Protein AF-K3XQH9-F1 (afdb_monomer)

Nearest PDB structures (foldseek):
  6uh5-assembly1_E  TM=3.878E-01  e=3.813E+00  Xenopus laevis
  5z3l-assembly1_A  TM=3.927E-01  e=4.354E+00  Xenopus laevis
  4jjn-assembly1_A  TM=4.106E-01  e=9.030E+00  Saccharomyces cerevisiae S288C

Organism: Setaria italica (NCBI:txid4555)

Sequence (62 aa):
MAGQQSTRMVAMLLAALVVAAASLPAATAYGCYDDCYERCANGKDDPVCTKMCNQACGPDDQ

Secondary structure (DSSP, 8-state):
--HHHHHHHHHHHHHHHHHHHHHS----HHHHHHHHHHHHHSS---HHHHHHHHHHHS----

Radius of gyration: 18.91 Å; Cα contacts (8 Å, |Δi|>4): 26; chains: 1; bounding box: 47×43×22 Å

Foldseek 3Di:
DPPPVVVVVVVVVVVVVVVVVVPPPPCQLVCQLQVQCCVPPVRDDDPVSVVVSCVVSNPDPD

Mean predicted aligned error: 13.6 Å

Solvent-accessible surface area (backbone atoms only — not comparable to full-atom values): 3724 Å² total; per-residue (Å²): 136,76,63,69,63,57,54,53,53,52,52,51,54,51,51,52,52,52,51,54,61,68,66,44,76,74,70,53,56,86,50,37,45,56,53,39,28,37,74,65,50,71,65,41,96,40,76,69,46,51,54,51,32,47,71,74,42,40,89,71,94,123

pLDDT: mean 72.23, std 14.05, range [41.22, 88.56]

Structure (mmCIF, N/CA/C/O backbone):
data_AF-K3XQH9-F1
#
_entry.id   AF-K3XQH9-F1
#
loop_
_atom_site.group_PDB
_atom_site.id
_atom_site.type_symbol
_atom_site.label_atom_id
_atom_site.label_alt_id
_atom_site.label_comp_id
_atom_site.label_asym_id
_atom_site.label_entity_id
_atom_site.label_seq_id
_atom_site.pdbx_PDB_ins_code
_atom_site.Cartn_x
_atom_site.Cartn_y
_atom_site.Cartn_z
_atom_site.occupancy
_atom_site.B_iso_or_equiv
_atom_site.auth_seq_id
_atom_site.auth_comp_id
_atom_site.auth_asym_id
_atom_site.auth_atom_id
_atom_site.pdbx_PDB_model_num
ATOM 1 N N . MET A 1 1 ? -34.588 31.175 13.932 1.00 49.31 1 MET A N 1
ATOM 2 C CA . MET A 1 1 ? -34.445 29.833 13.322 1.00 49.31 1 MET A CA 1
ATOM 3 C C . MET A 1 1 ? -33.157 29.800 12.490 1.00 49.31 1 MET A C 1
ATOM 5 O O . MET A 1 1 ? -33.225 29.775 11.275 1.00 4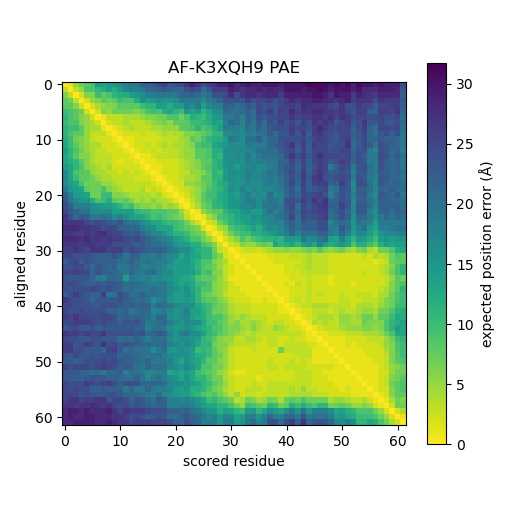9.31 1 MET A O 1
ATOM 9 N N . ALA A 1 2 ? -31.977 29.887 13.119 1.00 51.00 2 ALA A N 1
ATOM 10 C CA . ALA A 1 2 ? -30.692 30.013 12.405 1.00 51.00 2 ALA A CA 1
ATOM 11 C C . ALA A 1 2 ? -29.866 28.708 12.377 1.00 51.00 2 ALA A C 1
ATOM 13 O O . ALA A 1 2 ? -28.914 28.601 11.616 1.00 51.00 2 ALA A O 1
ATOM 14 N N . GLY A 1 3 ? -30.240 27.700 13.177 1.00 53.34 3 GLY A N 1
ATOM 15 C CA . GLY A 1 3 ? -29.507 26.429 13.258 1.00 53.34 3 GLY A CA 1
ATOM 16 C C . GLY A 1 3 ? -29.816 25.443 12.127 1.00 53.34 3 GLY A C 1
ATOM 17 O O . GLY A 1 3 ? -28.923 24.741 11.676 1.00 53.34 3 GLY A O 1
ATOM 18 N N . GLN A 1 4 ? -31.054 25.424 11.617 1.00 56.62 4 GLN A N 1
ATOM 19 C CA . GLN A 1 4 ? -31.517 24.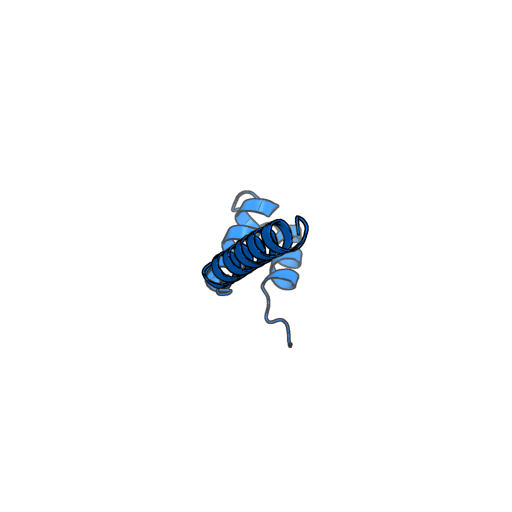401 10.662 1.00 56.62 4 GLN A CA 1
ATOM 20 C C . GLN 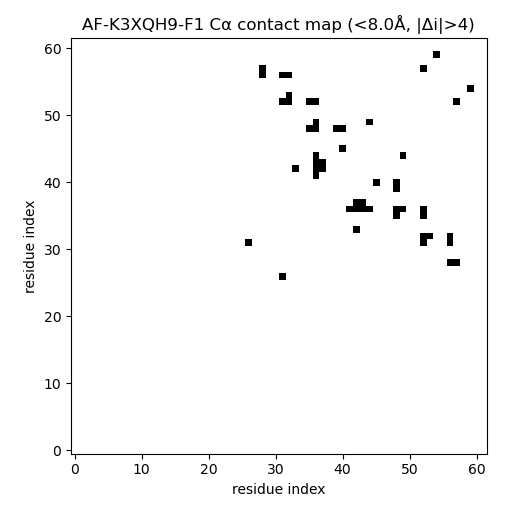A 1 4 ? -30.865 24.510 9.272 1.00 56.62 4 GLN A C 1
ATOM 22 O O . GLN A 1 4 ? -30.750 23.518 8.553 1.00 56.62 4 GLN A O 1
ATOM 27 N N . GLN A 1 5 ? -30.439 25.712 8.882 1.00 58.78 5 GLN A N 1
ATOM 28 C CA . GLN A 1 5 ? -29.837 25.954 7.571 1.00 58.78 5 GLN A CA 1
ATOM 29 C C . GLN A 1 5 ? -28.393 25.433 7.525 1.00 58.78 5 GLN A C 1
ATOM 31 O O . GLN A 1 5 ? -28.007 24.768 6.564 1.00 58.78 5 GLN A O 1
ATOM 36 N N . SER A 1 6 ? -27.641 25.631 8.610 1.00 62.34 6 SER A N 1
ATOM 37 C CA . SER A 1 6 ? -26.268 25.140 8.753 1.00 62.34 6 SER A CA 1
ATOM 38 C C . SER A 1 6 ? -26.209 23.613 8.819 1.00 62.34 6 SER A C 1
ATOM 40 O O . SER A 1 6 ? -25.371 23.004 8.160 1.00 62.34 6 SER A O 1
ATOM 42 N N . THR A 1 7 ? -27.136 22.964 9.533 1.00 65.25 7 THR A N 1
ATOM 43 C CA . THR A 1 7 ? -27.148 21.494 9.650 1.00 65.25 7 THR A CA 1
ATOM 44 C C . THR A 1 7 ? -27.408 20.806 8.309 1.00 65.25 7 THR A C 1
ATOM 46 O O . THR A 1 7 ? -26.809 19.775 8.013 1.00 65.25 7 THR A O 1
ATOM 49 N N . ARG A 1 8 ? -28.263 21.394 7.462 1.00 70.38 8 ARG A N 1
ATOM 50 C CA . ARG A 1 8 ? -28.563 20.864 6.123 1.00 70.38 8 ARG A CA 1
ATOM 51 C C . ARG A 1 8 ? -27.372 20.960 5.173 1.00 70.38 8 ARG A C 1
ATOM 53 O O . ARG A 1 8 ? -27.139 20.025 4.415 1.00 70.38 8 ARG A O 1
ATOM 60 N N . MET A 1 9 ? -26.608 22.051 5.230 1.00 73.81 9 MET A N 1
ATOM 61 C CA . MET A 1 9 ? -25.399 22.194 4.410 1.00 73.81 9 MET A CA 1
ATOM 62 C C . MET A 1 9 ? -24.319 21.190 4.815 1.00 73.81 9 MET A C 1
ATOM 64 O O . MET A 1 9 ? -23.724 20.552 3.951 1.00 73.81 9 MET A O 1
ATOM 68 N N . VAL A 1 10 ? -24.111 20.996 6.120 1.00 78.00 10 VAL A N 1
ATOM 69 C CA . VAL A 1 10 ? -23.136 20.021 6.633 1.00 78.00 10 VAL A CA 1
ATOM 70 C C . VAL A 1 10 ? -23.522 18.595 6.233 1.00 78.00 10 VAL A C 1
ATOM 72 O O . VAL A 1 10 ? -22.673 17.843 5.765 1.00 78.00 10 VAL A O 1
ATOM 75 N N . ALA A 1 11 ? -24.804 18.234 6.335 1.00 75.62 11 ALA A N 1
ATOM 76 C CA . ALA A 1 11 ? -25.283 16.918 5.916 1.00 75.62 11 ALA A CA 1
ATOM 77 C C . ALA A 1 11 ? -25.073 16.664 4.412 1.00 75.62 11 ALA A C 1
ATOM 79 O O . ALA A 1 11 ? -24.666 15.570 4.027 1.00 75.62 11 ALA A O 1
ATOM 80 N N . MET A 1 12 ? -25.297 17.674 3.564 1.00 77.75 12 MET A N 1
ATOM 81 C CA . MET A 1 12 ? -25.054 17.555 2.122 1.00 77.75 12 MET A CA 1
ATOM 82 C C . MET A 1 12 ? -23.563 17.424 1.788 1.00 77.75 12 MET A C 1
ATOM 84 O O . MET A 1 12 ? -23.204 16.606 0.944 1.00 77.75 12 MET A O 1
ATOM 88 N N . LEU A 1 13 ? -22.693 18.170 2.475 1.00 78.12 13 LEU A N 1
ATOM 89 C CA . LEU A 1 13 ? -21.237 18.052 2.323 1.00 78.12 13 LEU A CA 1
ATOM 90 C C . LEU A 1 13 ? -20.732 16.659 2.716 1.00 78.12 13 LEU A C 1
ATOM 92 O O . LEU A 1 13 ? -19.942 16.063 1.986 1.00 78.12 13 LEU A O 1
ATOM 96 N N . LEU A 1 14 ? -21.221 16.117 3.834 1.00 78.06 14 LEU A N 1
ATOM 97 C CA . LEU A 1 14 ? -20.877 14.769 4.287 1.00 78.06 14 LEU A CA 1
ATOM 98 C C . LEU A 1 14 ? -21.361 13.700 3.300 1.00 78.06 14 LEU A C 1
ATOM 100 O O . LEU A 1 14 ? -20.597 12.804 2.952 1.00 78.06 14 LEU A O 1
ATOM 104 N N . ALA A 1 15 ? -22.593 13.816 2.799 1.00 77.12 15 ALA A N 1
ATOM 105 C CA . ALA A 1 15 ? -23.129 12.885 1.808 1.00 77.12 15 ALA A CA 1
ATOM 106 C C . ALA A 1 15 ? -22.313 12.898 0.502 1.00 77.12 15 ALA A C 1
ATOM 108 O O . ALA A 1 15 ? -22.015 11.838 -0.045 1.00 77.12 15 ALA A O 1
ATOM 109 N N . ALA A 1 16 ? -21.896 14.079 0.034 1.00 72.06 16 ALA A N 1
ATOM 110 C CA . ALA A 1 16 ? -21.043 14.209 -1.146 1.00 72.06 16 ALA A CA 1
ATOM 111 C C . ALA A 1 16 ? -19.657 13.568 -0.944 1.00 72.06 16 ALA A C 1
ATOM 113 O O . ALA A 1 16 ? -19.160 12.891 -1.841 1.00 72.06 16 ALA A O 1
ATOM 114 N N . LEU A 1 17 ? -19.060 13.726 0.241 1.00 72.44 17 LEU A N 1
ATOM 115 C CA . LEU A 1 17 ? -17.790 13.090 0.613 1.00 72.44 17 LEU A CA 1
ATOM 116 C C . LEU A 1 17 ? -17.879 11.559 0.611 1.00 72.44 17 LEU A C 1
ATOM 118 O O . LEU A 1 17 ? -16.985 10.895 0.092 1.00 72.44 17 LEU A O 1
ATOM 122 N N . VAL A 1 18 ? -18.966 10.998 1.148 1.00 74.00 18 VAL A N 1
ATOM 123 C CA . VAL A 1 18 ? -19.191 9.543 1.165 1.00 74.00 18 VAL A CA 1
ATOM 124 C C . VAL A 1 18 ? -19.365 8.994 -0.252 1.00 74.00 18 VAL A C 1
ATOM 126 O O . VAL A 1 18 ? -18.769 7.975 -0.590 1.00 74.00 18 VAL A O 1
ATOM 129 N N . VAL A 1 19 ? -20.127 9.685 -1.107 1.00 75.38 19 VAL A N 1
ATOM 130 C CA . VAL A 1 19 ? -20.293 9.295 -2.517 1.00 75.38 19 VAL A CA 1
ATOM 131 C C . VAL A 1 19 ? -18.964 9.365 -3.268 1.00 75.38 19 VAL A C 1
ATOM 133 O O . VAL A 1 19 ? -18.651 8.444 -4.015 1.00 75.38 19 VAL A O 1
ATOM 136 N N . ALA A 1 20 ? -18.154 10.400 -3.031 1.00 63.97 20 ALA A N 1
ATOM 137 C CA . ALA A 1 20 ? -16.828 10.517 -3.631 1.00 63.97 20 ALA A CA 1
ATOM 138 C C . ALA A 1 20 ? -15.919 9.344 -3.225 1.00 63.97 20 ALA A C 1
ATOM 140 O O . ALA A 1 20 ? -15.320 8.712 -4.092 1.00 63.97 20 ALA A O 1
ATOM 141 N N . ALA A 1 21 ? -15.883 8.996 -1.937 1.00 60.69 21 ALA A N 1
ATOM 142 C CA . ALA A 1 21 ? -15.093 7.874 -1.437 1.00 60.69 21 ALA A CA 1
ATOM 143 C C . ALA A 1 21 ? -15.564 6.512 -1.978 1.00 60.69 21 ALA A C 1
ATOM 145 O O . ALA A 1 21 ? -14.735 5.660 -2.270 1.00 60.69 21 ALA A O 1
ATOM 146 N N . ALA A 1 22 ? -16.874 6.317 -2.160 1.00 59.69 22 ALA A N 1
ATOM 147 C CA . ALA A 1 22 ? -17.436 5.094 -2.742 1.00 59.69 22 ALA A CA 1
ATOM 148 C C . ALA A 1 22 ? -17.278 5.014 -4.273 1.00 59.69 22 ALA A C 1
ATOM 150 O O 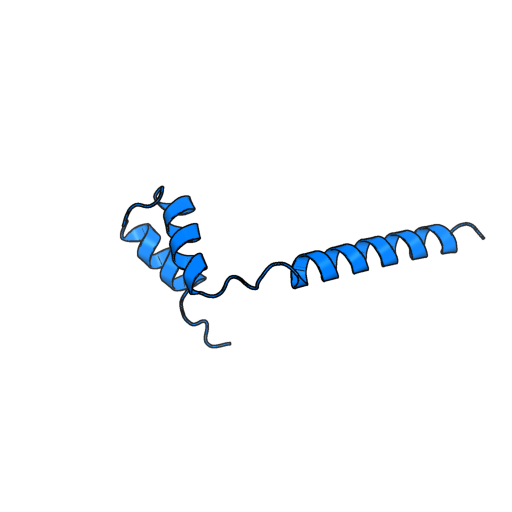. ALA A 1 22 ? -17.335 3.929 -4.845 1.00 59.69 22 ALA A O 1
ATOM 151 N N . SER A 1 23 ? -17.112 6.162 -4.939 1.00 56.38 23 SER A N 1
ATOM 152 C CA . SER A 1 23 ? -16.855 6.251 -6.383 1.00 56.38 23 SER A CA 1
ATOM 153 C C . SER A 1 23 ? -15.378 6.119 -6.752 1.00 56.38 23 SER A C 1
ATOM 155 O O . SER A 1 23 ? -15.056 5.951 -7.929 1.00 56.38 23 SER A O 1
ATOM 157 N N . LEU A 1 24 ? -14.480 6.168 -5.763 1.00 51.25 24 LEU A N 1
ATOM 158 C CA . LEU A 1 24 ? -13.123 5.688 -5.960 1.00 51.25 24 LEU A CA 1
ATOM 159 C C . LEU A 1 24 ? -13.237 4.178 -6.165 1.00 51.25 24 LEU A C 1
ATOM 161 O O . LEU A 1 24 ? -13.837 3.512 -5.316 1.00 51.25 24 LEU A O 1
ATOM 165 N N . PRO A 1 25 ? 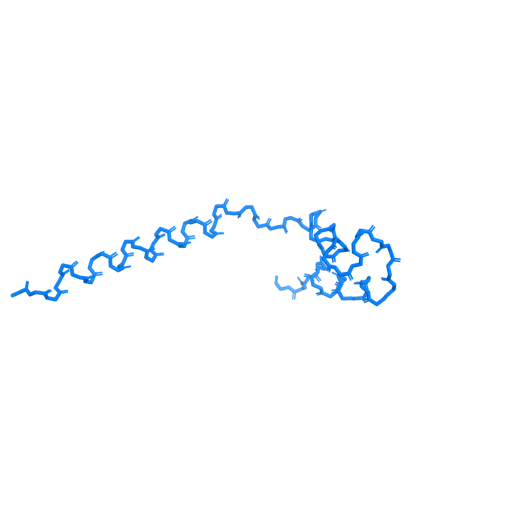-12.718 3.626 -7.275 1.00 48.94 25 PRO A N 1
ATOM 166 C CA . PRO A 1 25 ? -12.662 2.186 -7.415 1.00 48.94 25 PRO A CA 1
ATOM 167 C C . PRO A 1 25 ? -11.950 1.667 -6.171 1.00 48.94 25 PRO A C 1
ATOM 169 O O . PRO A 1 25 ? -10.803 2.045 -5.922 1.00 48.94 25 PRO A O 1
ATOM 172 N N . ALA A 1 26 ? -12.665 0.876 -5.360 1.00 52.50 26 ALA A N 1
AT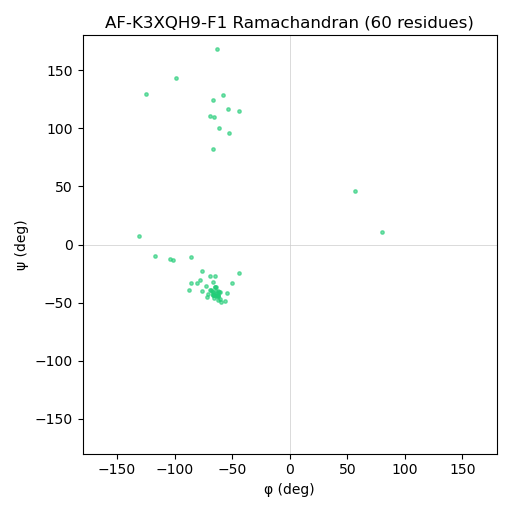OM 173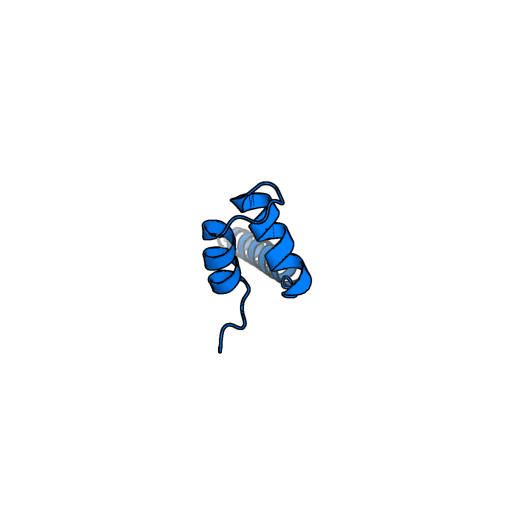 C CA . ALA A 1 26 ? -12.063 0.084 -4.301 1.00 52.50 26 ALA A CA 1
ATOM 174 C C . ALA A 1 26 ? -10.837 -0.540 -4.943 1.00 52.50 26 ALA A C 1
ATOM 176 O O . ALA A 1 26 ? -11.007 -1.222 -5.954 1.00 52.50 26 ALA A O 1
ATOM 177 N N . ALA A 1 27 ? -9.644 -0.163 -4.476 1.00 50.25 27 ALA A N 1
ATOM 178 C CA . ALA A 1 27 ? -8.389 -0.520 -5.106 1.00 50.25 27 ALA A CA 1
ATOM 179 C C . ALA A 1 27 ? -8.392 -2.035 -5.286 1.00 50.25 27 ALA A C 1
ATOM 181 O O . ALA A 1 27 ? -8.155 -2.791 -4.348 1.00 50.25 27 ALA A O 1
ATOM 182 N N . THR A 1 28 ? -8.777 -2.487 -6.478 1.00 49.94 28 THR A N 1
ATOM 183 C CA . THR A 1 28 ? -8.788 -3.897 -6.814 1.00 49.94 28 THR A CA 1
ATOM 184 C C . THR A 1 28 ? -7.352 -4.321 -6.599 1.00 49.94 28 THR A C 1
ATOM 186 O O . THR A 1 28 ? -6.465 -3.625 -7.095 1.00 49.94 28 THR A O 1
ATOM 189 N N . ALA A 1 29 ? -7.117 -5.386 -5.836 1.00 54.62 29 ALA A N 1
ATOM 190 C CA . ALA A 1 29 ? -5.790 -5.808 -5.378 1.00 54.62 29 ALA A CA 1
ATOM 191 C C . ALA A 1 29 ? -4.688 -5.760 -6.467 1.00 54.62 29 ALA A C 1
ATOM 193 O O . ALA A 1 29 ? -3.523 -5.543 -6.150 1.00 54.62 29 ALA A O 1
ATOM 194 N N . TYR A 1 30 ? -5.070 -5.848 -7.748 1.00 54.69 30 TYR A N 1
ATOM 195 C CA . TYR A 1 30 ? -4.244 -5.578 -8.929 1.00 54.69 30 TYR A CA 1
ATOM 196 C C . TYR A 1 30 ? -3.466 -4.248 -8.941 1.00 54.69 30 TYR A C 1
ATOM 198 O O . TYR A 1 30 ? -2.376 -4.222 -9.496 1.00 54.69 30 TYR A O 1
ATOM 206 N N . GLY A 1 31 ? -3.979 -3.164 -8.351 1.00 73.94 31 GLY A N 1
ATOM 207 C CA . GLY A 1 31 ? -3.277 -1.872 -8.265 1.00 73.94 31 GLY A CA 1
ATOM 208 C C . GLY A 1 31 ? -2.641 -1.590 -6.902 1.00 73.94 31 GLY A C 1
ATOM 209 O O . GLY A 1 31 ? -1.842 -0.669 -6.780 1.00 73.94 31 GLY A O 1
ATOM 210 N N . CYS A 1 32 ? -2.988 -2.368 -5.872 1.00 82.38 32 CYS A N 1
ATOM 211 C CA . CYS A 1 32 ? -2.518 -2.130 -4.507 1.00 82.38 32 CYS A CA 1
ATOM 212 C C . CYS A 1 32 ? -1.031 -2.461 -4.366 1.00 82.38 32 CYS A C 1
ATOM 214 O O . CYS A 1 32 ? -0.280 -1.692 -3.772 1.00 82.38 32 CYS A O 1
ATOM 216 N N . TYR A 1 33 ? -0.595 -3.579 -4.954 1.00 83.88 33 TYR A N 1
ATOM 217 C CA . TYR A 1 33 ? 0.819 -3.934 -4.963 1.00 83.88 33 TYR A CA 1
ATOM 218 C C . TYR A 1 33 ? 1.646 -2.887 -5.710 1.00 83.88 33 TYR A C 1
ATOM 220 O O . TYR A 1 33 ? 2.631 -2.415 -5.158 1.00 83.88 33 TYR A O 1
ATOM 228 N N . ASP A 1 34 ? 1.214 -2.475 -6.904 1.00 85.06 34 ASP A N 1
ATOM 229 C CA . ASP A 1 34 ? 1.914 -1.476 -7.721 1.00 85.06 34 ASP A CA 1
ATOM 230 C C . ASP A 1 34 ? 2.039 -0.125 -6.986 1.00 85.06 34 ASP A C 1
ATOM 232 O O . ASP A 1 34 ? 3.150 0.363 -6.800 1.00 85.06 34 ASP A O 1
ATOM 236 N N . ASP A 1 35 ? 0.944 0.408 -6.420 1.00 85.94 35 ASP A N 1
ATOM 237 C CA . ASP A 1 35 ? 0.969 1.634 -5.597 1.00 85.94 35 ASP A CA 1
ATOM 238 C C . ASP A 1 35 ? 1.858 1.482 -4.355 1.00 85.94 35 ASP A C 1
ATOM 240 O O . ASP A 1 35 ? 2.616 2.385 -3.992 1.00 85.94 35 ASP A O 1
ATOM 244 N N . CYS A 1 36 ? 1.798 0.322 -3.701 1.00 87.62 36 CYS A N 1
ATOM 245 C CA . CYS A 1 36 ? 2.596 0.056 -2.517 1.00 87.62 36 CYS A CA 1
ATOM 246 C C . CYS A 1 36 ? 4.092 -0.006 -2.847 1.00 87.62 36 CYS A C 1
ATOM 248 O O . CYS A 1 36 ? 4.889 0.601 -2.133 1.00 87.62 36 CYS A O 1
ATOM 250 N N . TYR A 1 37 ? 4.489 -0.665 -3.937 1.00 86.75 37 TYR A N 1
ATOM 251 C CA . TYR A 1 37 ? 5.884 -0.712 -4.381 1.00 86.75 37 TYR A CA 1
ATOM 252 C C . TYR A 1 37 ? 6.372 0.639 -4.902 1.00 86.75 37 TYR A C 1
ATOM 254 O O . TYR A 1 37 ? 7.492 1.043 -4.580 1.00 86.75 37 TYR A O 1
ATOM 262 N N . GLU A 1 38 ? 5.538 1.380 -5.630 1.00 87.94 38 GLU A N 1
ATOM 263 C CA . GLU A 1 38 ? 5.822 2.757 -6.042 1.00 87.94 38 GLU A CA 1
ATOM 264 C C . GLU A 1 38 ? 6.110 3.641 -4.824 1.00 87.94 38 GLU A C 1
ATOM 266 O O . GLU A 1 38 ? 7.144 4.303 -4.753 1.00 87.94 38 GLU A O 1
ATOM 271 N N . ARG A 1 39 ? 5.265 3.594 -3.793 1.00 86.31 39 ARG A N 1
ATOM 272 C CA . ARG A 1 39 ? 5.423 4.452 -2.608 1.00 86.31 39 ARG A CA 1
ATOM 273 C C . ARG A 1 39 ? 6.495 3.970 -1.637 1.00 86.31 39 ARG A C 1
ATOM 275 O O . ARG A 1 39 ? 7.100 4.792 -0.952 1.00 86.31 39 ARG A O 1
ATOM 282 N N . CYS A 1 40 ? 6.717 2.664 -1.549 1.00 87.06 40 CYS A N 1
ATOM 283 C CA . CYS A 1 40 ? 7.644 2.074 -0.588 1.00 87.06 40 CYS A CA 1
ATOM 284 C C . CYS A 1 40 ? 9.079 2.011 -1.126 1.00 87.06 40 CYS A C 1
ATOM 286 O O . CYS A 1 40 ? 10.027 2.286 -0.392 1.00 87.06 40 CYS A O 1
ATOM 288 N N . ALA A 1 41 ? 9.243 1.691 -2.410 1.00 88.56 41 ALA A N 1
ATOM 289 C CA . ALA A 1 41 ? 10.541 1.419 -3.020 1.00 88.56 41 ALA A CA 1
ATOM 290 C C . ALA A 1 41 ? 10.789 2.180 -4.335 1.00 88.56 41 ALA A C 1
ATOM 292 O O . ALA A 1 41 ? 11.818 1.951 -4.975 1.00 88.56 41 ALA A O 1
ATOM 293 N N . ASN A 1 42 ? 9.910 3.113 -4.729 1.00 86.56 42 ASN A N 1
ATOM 294 C CA . ASN A 1 42 ? 9.943 3.784 -6.038 1.00 86.56 42 ASN A CA 1
ATOM 295 C C . ASN A 1 42 ? 9.897 2.771 -7.195 1.00 86.56 42 ASN A C 1
ATOM 297 O O . ASN A 1 42 ? 10.739 2.813 -8.095 1.00 86.56 42 ASN A O 1
ATOM 301 N N . GLY A 1 43 ? 8.985 1.800 -7.089 1.00 80.62 43 GLY A N 1
ATOM 302 C CA . GLY A 1 43 ? 8.720 0.807 -8.135 1.00 80.62 43 GLY A CA 1
ATOM 303 C C . GLY A 1 43 ? 9.718 -0.341 -8.175 1.00 80.62 43 GLY A C 1
ATOM 304 O O . GLY A 1 43 ? 9.763 -1.101 -9.139 1.00 80.62 43 GLY A O 1
ATOM 305 N N . LYS A 1 44 ? 10.570 -0.455 -7.152 1.00 81.25 44 LYS A N 1
ATOM 306 C CA . LYS A 1 44 ? 11.586 -1.505 -7.063 1.00 81.25 44 LYS A CA 1
ATOM 307 C C . LYS A 1 44 ? 11.114 -2.643 -6.170 1.00 81.25 44 LYS A C 1
ATOM 309 O O . LYS A 1 44 ? 10.520 -2.416 -5.120 1.00 81.25 44 LYS A O 1
ATOM 314 N N . ASP A 1 45 ? 11.479 -3.862 -6.544 1.00 80.00 45 ASP A N 1
ATOM 315 C CA . ASP A 1 45 ? 11.385 -5.004 -5.643 1.00 80.00 45 ASP A CA 1
ATOM 316 C C . ASP A 1 45 ? 12.358 -4.818 -4.474 1.00 80.00 45 ASP A C 1
ATOM 318 O O . ASP A 1 45 ? 13.580 -4.892 -4.628 1.00 80.00 45 ASP A O 1
ATOM 322 N N . ASP A 1 46 ? 11.797 -4.574 -3.294 1.00 85.19 46 ASP A N 1
ATOM 323 C CA . ASP A 1 46 ? 12.516 -4.536 -2.028 1.00 85.19 46 ASP A CA 1
ATOM 324 C C . ASP A 1 46 ? 11.853 -5.518 -1.047 1.00 85.19 46 ASP A C 1
ATOM 326 O O . ASP A 1 46 ? 10.635 -5.477 -0.872 1.00 85.19 46 ASP A O 1
ATOM 330 N N . PRO A 1 47 ? 12.608 -6.414 -0.387 1.00 86.06 47 PRO A N 1
ATOM 331 C CA . PRO A 1 47 ? 12.038 -7.454 0.467 1.00 86.06 47 PRO A CA 1
ATOM 332 C C . PRO A 1 47 ? 11.305 -6.911 1.706 1.00 86.06 47 PRO A C 1
ATOM 334 O O . PRO A 1 47 ? 10.385 -7.568 2.203 1.00 86.06 47 PRO A O 1
ATOM 337 N N . VAL A 1 48 ? 11.674 -5.728 2.208 1.00 88.31 48 VAL A N 1
ATOM 338 C CA . VAL A 1 48 ? 10.964 -5.064 3.311 1.00 88.31 48 VAL A CA 1
ATOM 339 C C . VAL A 1 48 ? 9.626 -4.532 2.80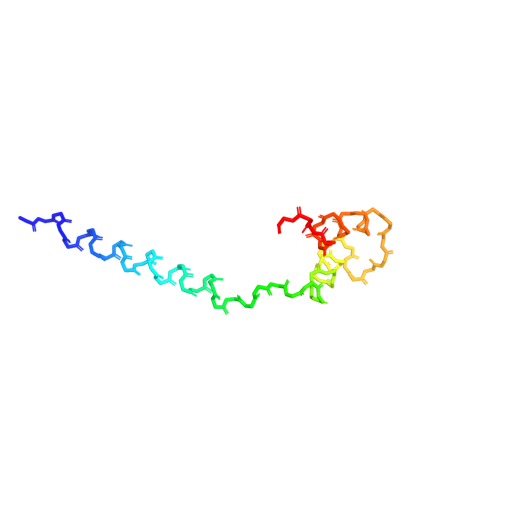5 1.00 88.31 48 VAL A C 1
ATOM 341 O O . VAL A 1 48 ? 8.590 -4.790 3.426 1.00 88.31 48 VAL A O 1
ATOM 344 N N . CYS A 1 49 ? 9.632 -3.881 1.641 1.00 87.31 49 CYS A N 1
ATOM 345 C CA . CYS A 1 49 ? 8.417 -3.412 0.982 1.00 87.31 49 CYS A CA 1
ATOM 346 C C . CYS A 1 49 ? 7.490 -4.561 0.597 1.00 87.31 49 CYS A C 1
ATOM 348 O O . CYS A 1 49 ? 6.310 -4.515 0.922 1.00 87.31 49 CYS A O 1
ATOM 350 N N . THR A 1 50 ? 8.014 -5.652 0.040 1.00 86.56 50 THR A N 1
ATOM 351 C CA . THR A 1 50 ? 7.244 -6.856 -0.294 1.00 86.56 50 THR A CA 1
ATOM 352 C C . THR A 1 50 ? 6.482 -7.400 0.906 1.00 86.56 50 THR A C 1
ATOM 354 O O . THR A 1 50 ? 5.316 -7.774 0.787 1.00 86.56 50 THR A O 1
ATOM 357 N N . LYS A 1 51 ? 7.096 -7.430 2.093 1.00 87.06 51 LYS A N 1
ATOM 358 C CA . LYS A 1 51 ? 6.415 -7.893 3.305 1.00 87.06 51 LYS A CA 1
ATOM 359 C C . LYS A 1 51 ? 5.272 -6.959 3.716 1.00 87.06 51 LYS A C 1
ATOM 361 O O . LYS A 1 51 ? 4.197 -7.447 4.057 1.00 87.06 51 LYS A O 1
ATOM 366 N N . MET A 1 52 ? 5.490 -5.644 3.662 1.00 85.25 52 MET A N 1
ATOM 367 C CA . MET A 1 52 ? 4.450 -4.655 3.963 1.00 85.25 52 MET A CA 1
ATOM 368 C C . MET A 1 52 ? 3.313 -4.678 2.941 1.00 85.25 52 MET A C 1
ATOM 370 O O . MET A 1 52 ? 2.149 -4.709 3.331 1.00 85.25 52 MET A O 1
ATOM 374 N N . CYS A 1 53 ? 3.633 -4.721 1.649 1.00 87.56 53 CYS A N 1
ATOM 375 C CA . CYS A 1 53 ? 2.642 -4.759 0.582 1.00 87.56 53 CYS A CA 1
ATOM 376 C C . CYS A 1 53 ? 1.812 -6.041 0.637 1.00 87.56 53 CYS A C 1
ATOM 378 O O . CYS A 1 53 ? 0.604 -5.986 0.465 1.00 87.56 53 CYS A O 1
ATOM 380 N N . ASN A 1 54 ? 2.407 -7.183 0.988 1.00 86.00 54 ASN A N 1
ATOM 381 C CA . ASN A 1 54 ? 1.643 -8.411 1.215 1.00 86.00 54 ASN A CA 1
ATOM 382 C C . ASN A 1 54 ? 0.712 -8.340 2.432 1.00 86.00 54 ASN A C 1
ATOM 384 O O . ASN A 1 54 ? -0.348 -8.951 2.403 1.00 86.00 54 ASN A O 1
ATOM 388 N N . GLN A 1 55 ? 1.074 -7.606 3.487 1.00 84.62 55 GLN A N 1
ATOM 389 C CA . GLN A 1 55 ? 0.169 -7.381 4.620 1.00 84.62 55 GLN A CA 1
ATOM 390 C C . GLN A 1 55 ? -0.967 -6.412 4.288 1.00 84.62 55 GLN A C 1
ATOM 392 O O . GLN A 1 55 ? -2.062 -6.578 4.805 1.00 84.62 55 GLN A O 1
ATOM 397 N N . ALA A 1 56 ? -0.706 -5.397 3.464 1.00 80.81 56 ALA A N 1
ATOM 398 C CA . ALA A 1 56 ? -1.690 -4.365 3.142 1.00 80.81 56 ALA A CA 1
ATOM 399 C C . ALA A 1 56 ? -2.617 -4.751 1.977 1.00 80.81 56 ALA A C 1
ATOM 401 O O . ALA A 1 56 ? -3.770 -4.335 1.947 1.00 80.81 56 ALA A O 1
ATOM 402 N N . CYS A 1 57 ? -2.093 -5.507 1.010 1.00 82.12 57 CYS A N 1
ATOM 403 C CA . CYS A 1 57 ? -2.748 -5.832 -0.258 1.00 82.12 57 CYS A CA 1
ATOM 404 C C . CYS A 1 57 ? -3.019 -7.327 -0.446 1.00 82.12 57 CYS A C 1
ATOM 406 O O . CYS A 1 57 ? -3.678 -7.708 -1.415 1.00 82.12 57 CYS A O 1
ATOM 408 N N . GLY A 1 58 ?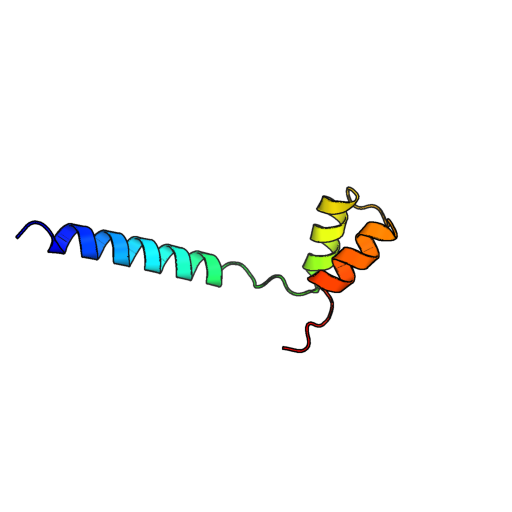 -2.473 -8.177 0.430 1.00 77.38 58 GLY A N 1
ATOM 409 C CA . GLY A 1 58 ? -2.792 -9.598 0.440 1.00 77.38 58 GLY A CA 1
ATOM 410 C C . GLY A 1 58 ? -4.270 -9.829 0.760 1.00 77.38 58 GLY A C 1
ATOM 411 O O . GLY A 1 58 ? -4.967 -8.896 1.160 1.00 77.38 58 GLY A O 1
ATOM 412 N N . PRO A 1 59 ? -4.771 -11.059 0.567 1.00 64.88 59 PRO A N 1
ATOM 413 C CA . PRO A 1 59 ? -6.133 -11.400 0.943 1.00 64.88 59 PRO A CA 1
ATOM 414 C C . PRO A 1 59 ? -6.284 -11.212 2.456 1.00 64.88 59 PRO A C 1
ATOM 416 O O . PRO A 1 59 ? -5.831 -12.043 3.242 1.00 64.88 59 PRO A O 1
ATOM 419 N N . ASP A 1 60 ? -6.875 -10.089 2.851 1.00 55.91 60 ASP A N 1
ATOM 420 C CA . ASP A 1 60 ? -7.397 -9.905 4.194 1.00 55.91 60 ASP A CA 1
ATOM 421 C C . ASP A 1 60 ? -8.608 -10.838 4.286 1.00 55.91 60 ASP A C 1
ATOM 423 O O . ASP A 1 60 ? -9.590 -10.675 3.561 1.00 55.91 60 ASP A O 1
ATOM 427 N N . ASP A 1 61 ? -8.480 -11.897 5.080 1.00 46.12 61 ASP A N 1
ATOM 428 C CA . ASP A 1 61 ? -9.595 -12.754 5.474 1.00 46.12 61 ASP A CA 1
ATOM 429 C C . ASP A 1 61 ? -10.532 -11.904 6.355 1.00 46.12 61 ASP A C 1
ATOM 431 O O . ASP A 1 61 ? -10.399 -11.887 7.578 1.00 46.12 61 ASP A O 1
ATOM 435 N N . GLN A 1 62 ? -11.406 -11.110 5.725 1.00 41.22 62 GLN A N 1
ATOM 436 C CA . GLN A 1 62 ? -12.489 -10.352 6.363 1.00 41.22 62 GLN A CA 1
ATOM 437 C C . GLN A 1 62 ? -13.791 -10.429 5.568 1.00 41.22 62 GLN A C 1
ATOM 439 O O . GLN A 1 62 ? -13.772 -10.196 4.337 1.00 41.22 62 GLN A O 1
#